Protein AF-A0A935PDG1-F1 (afdb_monomer_lite)

Radius of gyration: 18.98 Å; chains: 1; bounding box: 42×30×48 Å

Structure (mmCIF, N/CA/C/O backbone):
data_AF-A0A935PDG1-F1
#
_entry.id   AF-A0A935PDG1-F1
#
loop_
_atom_site.group_PDB
_atom_site.id
_atom_site.type_symbol
_atom_site.label_atom_id
_atom_site.label_alt_id
_atom_site.label_comp_id
_atom_site.label_asym_id
_atom_site.label_entity_id
_atom_site.label_seq_id
_atom_site.pdbx_PDB_ins_code
_atom_site.Cartn_x
_atom_site.Cartn_y
_atom_site.Cartn_z
_atom_site.occupancy
_atom_site.B_iso_or_equiv
_atom_site.auth_seq_id
_atom_site.auth_comp_id
_atom_site.auth_asym_id
_atom_site.auth_atom_id
_atom_site.pdbx_PDB_model_num
ATOM 1 N N . MET A 1 1 ? 6.400 -1.548 -26.724 1.00 58.38 1 MET A N 1
ATOM 2 C CA . MET A 1 1 ? 7.525 -0.949 -25.996 1.00 58.38 1 MET A CA 1
ATOM 3 C C . MET A 1 1 ? 8.574 -2.015 -25.905 1.00 58.38 1 MET A C 1
ATOM 5 O O . MET A 1 1 ? 8.397 -2.963 -25.145 1.00 58.38 1 MET A O 1
ATOM 9 N N . ASP A 1 2 ? 9.564 -1.902 -26.775 1.00 71.38 2 ASP A N 1
ATOM 10 C CA . ASP A 1 2 ? 10.820 -2.608 -26.598 1.00 71.38 2 ASP A CA 1
ATOM 11 C C . ASP A 1 2 ? 11.511 -1.966 -25.393 1.00 71.38 2 ASP A C 1
ATOM 13 O O . ASP A 1 2 ? 11.560 -0.741 -25.276 1.00 71.38 2 ASP A O 1
ATOM 17 N N . VAL A 1 3 ? 11.879 -2.793 -24.415 1.00 78.94 3 VAL A N 1
ATOM 18 C CA . VAL A 1 3 ? 12.573 -2.348 -23.204 1.00 78.94 3 VAL A CA 1
ATOM 19 C C . VAL A 1 3 ? 14.048 -2.606 -23.447 1.00 78.94 3 VAL A C 1
ATOM 21 O O . VAL A 1 3 ? 14.517 -3.731 -23.260 1.00 78.94 3 VAL A O 1
ATOM 24 N N . ASP A 1 4 ? 14.746 -1.576 -23.907 1.00 80.94 4 ASP A N 1
ATOM 25 C CA . ASP A 1 4 ? 16.193 -1.591 -24.083 1.00 80.94 4 ASP A CA 1
ATOM 26 C C . ASP A 1 4 ? 16.900 -1.048 -22.843 1.00 80.94 4 ASP A C 1
ATOM 28 O O . ASP A 1 4 ? 16.291 -0.418 -21.972 1.00 80.94 4 ASP A O 1
ATOM 32 N N . ARG A 1 5 ? 18.193 -1.363 -22.716 1.00 80.31 5 ARG A N 1
ATOM 33 C CA . ARG A 1 5 ? 18.996 -0.798 -21.632 1.00 80.31 5 ARG A CA 1
ATOM 34 C C . ARG A 1 5 ? 19.142 0.694 -21.867 1.00 80.31 5 ARG A C 1
ATOM 36 O O . ARG A 1 5 ? 19.483 1.114 -22.967 1.00 80.31 5 ARG A O 1
ATOM 43 N N . ASP A 1 6 ? 18.952 1.459 -20.808 1.00 83.38 6 ASP A N 1
ATOM 44 C CA . ASP A 1 6 ? 19.287 2.870 -20.811 1.00 83.38 6 ASP A CA 1
ATOM 45 C C . ASP A 1 6 ? 20.813 3.029 -20.735 1.00 83.38 6 ASP A C 1
ATOM 47 O O . ASP A 1 6 ? 21.445 2.649 -19.746 1.00 83.38 6 ASP A O 1
ATOM 51 N N . THR A 1 7 ? 21.405 3.529 -21.816 1.00 85.44 7 THR A N 1
ATOM 52 C CA . THR A 1 7 ? 22.839 3.836 -21.918 1.00 85.44 7 THR A CA 1
ATOM 53 C C . THR A 1 7 ? 23.125 5.335 -21.833 1.00 85.44 7 THR A C 1
ATOM 55 O O . THR A 1 7 ? 24.286 5.731 -21.885 1.00 85.44 7 THR A O 1
ATOM 58 N N . GLU A 1 8 ? 22.090 6.173 -21.731 1.00 87.75 8 GLU A N 1
ATOM 59 C CA . GLU A 1 8 ? 22.199 7.632 -21.826 1.00 87.75 8 GLU A CA 1
ATOM 60 C C . GLU A 1 8 ? 22.161 8.311 -20.453 1.00 87.75 8 GLU A C 1
ATOM 62 O O . GLU A 1 8 ? 22.772 9.362 -20.275 1.00 87.75 8 GLU A O 1
ATOM 67 N N . SER A 1 9 ? 21.500 7.711 -19.456 1.00 86.25 9 SER A N 1
ATOM 68 C CA . SER A 1 9 ? 21.347 8.323 -18.124 1.00 86.25 9 SER A CA 1
ATOM 69 C C . SER A 1 9 ? 22.614 8.370 -17.269 1.00 86.25 9 SER A C 1
ATOM 71 O O . SER A 1 9 ? 22.605 8.982 -16.201 1.00 86.25 9 SER A O 1
ATOM 73 N N . GLY A 1 10 ? 23.700 7.724 -17.699 1.00 85.12 10 GLY A N 1
ATOM 74 C CA . GLY A 1 10 ? 24.961 7.674 -16.953 1.00 85.12 10 GLY A CA 1
ATOM 75 C C . GLY A 1 10 ? 24.912 6.823 -15.677 1.00 85.12 10 GLY A C 1
ATOM 76 O O . GLY A 1 10 ? 25.912 6.748 -14.964 1.00 85.12 10 GLY A O 1
ATOM 77 N N . PHE A 1 11 ? 23.784 6.163 -15.386 1.00 82.44 11 PHE A N 1
ATOM 78 C CA . PHE A 1 11 ? 23.705 5.153 -14.336 1.00 82.44 11 PHE A CA 1
ATOM 79 C C . PHE A 1 11 ? 24.261 3.810 -14.831 1.00 82.44 11 PHE A C 1
ATOM 81 O O . PHE A 1 11 ? 24.064 3.462 -15.996 1.00 82.44 11 PHE A O 1
ATOM 88 N N . PRO A 1 12 ? 24.915 3.024 -13.956 1.00 77.25 12 PRO A N 1
ATOM 89 C CA . PRO A 1 12 ? 25.459 1.719 -14.318 1.00 77.25 12 PRO A CA 1
ATOM 90 C C . PRO A 1 12 ? 24.324 0.739 -14.655 1.00 77.25 12 PRO A C 1
ATOM 92 O O . PRO A 1 12 ? 23.710 0.130 -13.775 1.00 77.25 12 PRO A O 1
ATOM 95 N N . SER A 1 13 ? 24.014 0.598 -15.943 1.00 76.44 13 SER A N 1
ATOM 96 C CA . SER A 1 13 ? 22.914 -0.234 -16.446 1.00 76.44 13 SER A CA 1
ATOM 97 C C . SER A 1 13 ? 23.347 -1.667 -16.769 1.00 76.44 13 SER A C 1
ATOM 99 O O . SER A 1 13 ? 22.509 -2.543 -16.995 1.00 76.44 13 SER A O 1
ATOM 101 N N . GLU A 1 14 ? 24.650 -1.947 -16.724 1.00 74.56 14 GLU A N 1
ATOM 102 C CA . GLU A 1 14 ? 25.248 -3.263 -16.951 1.00 74.56 14 GLU A CA 1
ATOM 103 C C . GLU A 1 14 ? 25.074 -4.249 -15.783 1.00 74.56 14 GLU A C 1
ATOM 105 O O . GLU A 1 14 ? 25.130 -5.461 -15.996 1.00 74.56 14 GLU A O 1
ATOM 110 N N . TRP A 1 15 ? 24.803 -3.752 -14.573 1.00 68.06 15 TRP A N 1
ATOM 111 C CA . TRP A 1 15 ? 24.666 -4.558 -13.349 1.00 68.06 15 TRP A CA 1
ATOM 112 C C . TRP A 1 15 ? 23.252 -5.117 -13.164 1.00 68.06 15 TRP A C 1
ATOM 114 O O . TRP A 1 15 ? 23.043 -6.113 -12.468 1.00 68.06 15 TRP A O 1
ATOM 124 N N . CYS A 1 16 ? 22.262 -4.490 -13.798 1.00 66.38 16 CYS A N 1
ATOM 125 C CA . CYS A 1 16 ? 20.874 -4.917 -13.728 1.00 66.38 16 CYS A CA 1
ATOM 126 C C . CYS A 1 16 ? 20.591 -6.024 -14.749 1.00 66.38 16 CYS A C 1
ATOM 128 O O . CYS A 1 16 ? 20.888 -5.907 -15.938 1.00 66.38 16 CYS A O 1
ATOM 130 N N . SER A 1 17 ? 19.948 -7.107 -14.297 1.00 68.12 17 SER A N 1
ATOM 131 C CA . SER A 1 17 ? 19.530 -8.202 -15.178 1.00 68.12 17 SER A CA 1
ATOM 132 C C . SER A 1 17 ? 18.522 -7.706 -16.220 1.00 68.12 17 SER A C 1
ATOM 134 O O . SER A 1 17 ? 17.331 -7.550 -15.943 1.00 68.12 17 SER A O 1
ATOM 136 N N . PHE A 1 18 ? 19.000 -7.509 -17.447 1.00 71.50 18 PHE A N 1
ATOM 137 C CA . PHE A 1 18 ? 18.203 -7.079 -18.597 1.00 71.50 18 PHE A CA 1
ATOM 138 C C . PHE A 1 18 ? 16.987 -7.982 -18.869 1.00 71.50 18 PHE A C 1
ATOM 140 O O . PHE A 1 18 ? 15.934 -7.517 -19.305 1.00 71.50 18 PHE A O 1
ATOM 147 N N . THR A 1 19 ? 17.093 -9.271 -18.537 1.00 78.44 19 THR A N 1
ATOM 148 C CA . THR A 1 19 ? 16.014 -10.253 -18.692 1.00 78.44 19 THR A CA 1
ATOM 149 C C . THR A 1 19 ? 14.775 -9.891 -17.868 1.00 78.44 19 THR A C 1
ATOM 151 O O . THR A 1 19 ? 13.657 -10.070 -18.346 1.00 78.44 19 THR A O 1
ATOM 154 N N . ARG A 1 20 ? 14.945 -9.324 -16.662 1.00 78.12 20 ARG A N 1
ATOM 155 C CA . ARG A 1 20 ? 13.812 -8.898 -15.820 1.00 78.12 20 ARG A CA 1
ATOM 156 C C . ARG A 1 20 ? 13.078 -7.684 -16.398 1.00 78.12 20 ARG A C 1
ATOM 158 O O . ARG A 1 20 ? 11.861 -7.601 -16.272 1.00 78.12 20 ARG A O 1
ATOM 165 N N . GLY A 1 21 ? 13.792 -6.775 -17.065 1.00 80.25 21 GLY A N 1
ATOM 166 C CA . GLY A 1 21 ? 13.179 -5.626 -17.741 1.00 80.25 21 GLY A CA 1
ATOM 167 C C . GLY A 1 21 ? 12.250 -6.050 -18.882 1.00 80.25 21 GLY A C 1
ATOM 168 O O . GLY A 1 21 ? 11.141 -5.535 -19.008 1.00 80.25 21 GLY A O 1
ATOM 169 N N . ARG A 1 22 ? 12.656 -7.060 -19.661 1.00 83.25 22 ARG A N 1
ATOM 170 C CA . ARG A 1 22 ? 11.888 -7.557 -20.816 1.00 83.25 22 ARG A CA 1
ATOM 171 C C . ARG A 1 22 ? 10.538 -8.175 -20.441 1.00 83.25 22 ARG A C 1
ATOM 173 O O . ARG A 1 22 ? 9.556 -7.949 -21.142 1.00 83.25 22 ARG A O 1
ATOM 180 N N . ILE A 1 23 ? 10.463 -8.895 -19.321 1.00 87.56 23 ILE A N 1
ATOM 181 C CA . ILE A 1 23 ? 9.214 -9.541 -18.874 1.00 87.56 23 ILE A CA 1
ATOM 182 C C . ILE A 1 23 ? 8.217 -8.561 -18.236 1.00 87.56 23 ILE A C 1
ATOM 184 O O . ILE A 1 23 ? 7.053 -8.903 -18.035 1.00 87.56 23 ILE A O 1
ATOM 188 N N . MET A 1 24 ? 8.626 -7.325 -17.925 1.00 86.12 24 MET A N 1
ATOM 189 C CA . MET A 1 24 ? 7.773 -6.369 -17.208 1.00 86.12 24 MET A CA 1
ATOM 190 C C . MET A 1 24 ? 6.498 -6.011 -17.988 1.00 86.12 24 MET A C 1
ATOM 192 O O . MET A 1 24 ? 5.449 -5.750 -17.394 1.00 86.12 24 MET A O 1
ATOM 196 N N . LYS A 1 25 ? 6.556 -6.057 -19.327 1.00 85.25 25 LYS A N 1
ATOM 197 C CA . LYS A 1 25 ? 5.376 -5.891 -20.185 1.00 85.25 25 LYS A CA 1
ATOM 198 C C . LYS A 1 25 ? 4.334 -6.973 -19.904 1.00 85.25 25 LYS A C 1
ATOM 200 O O . LYS A 1 25 ? 3.169 -6.640 -19.706 1.00 85.25 25 LYS A O 1
ATOM 205 N N . GLU A 1 26 ? 4.760 -8.232 -19.852 1.00 90.50 26 GLU A N 1
ATOM 206 C CA . GLU A 1 26 ? 3.885 -9.380 -19.599 1.00 90.50 26 GLU A CA 1
ATOM 207 C C . GLU A 1 26 ? 3.257 -9.295 -18.210 1.00 90.50 26 GLU A C 1
ATOM 209 O O . GLU A 1 26 ? 2.053 -9.489 -18.079 1.00 90.50 26 GLU A O 1
ATOM 214 N N . VAL A 1 27 ? 4.031 -8.896 -17.194 1.00 90.75 27 VAL A N 1
ATOM 215 C CA . VAL A 1 27 ? 3.520 -8.655 -15.834 1.00 90.75 27 VAL A CA 1
ATOM 216 C C . VAL A 1 27 ? 2.459 -7.548 -15.831 1.00 90.75 27 VAL A C 1
ATOM 218 O O . VAL A 1 27 ? 1.388 -7.701 -15.241 1.00 90.75 27 VAL A O 1
ATOM 221 N N . ASN A 1 28 ? 2.714 -6.432 -16.521 1.00 90.94 28 ASN A N 1
ATOM 222 C CA . ASN A 1 28 ? 1.789 -5.299 -16.572 1.00 90.94 28 ASN A CA 1
ATOM 223 C C . ASN A 1 28 ? 0.475 -5.641 -17.299 1.00 90.94 28 ASN A C 1
ATOM 225 O O . ASN A 1 28 ? -0.586 -5.130 -16.922 1.00 90.94 28 ASN A O 1
ATOM 229 N N . THR A 1 29 ? 0.530 -6.499 -18.321 1.00 93.31 29 THR A N 1
ATOM 230 C CA . THR A 1 29 ? -0.637 -6.919 -19.112 1.00 93.31 29 THR A CA 1
ATOM 231 C C . THR A 1 29 ? -1.190 -8.290 -18.724 1.00 93.31 29 THR A C 1
ATOM 233 O O . THR A 1 29 ? -2.083 -8.779 -19.414 1.00 93.31 29 THR A O 1
ATOM 236 N N . HIS A 1 30 ? -0.695 -8.906 -17.646 1.00 96.38 30 HIS A N 1
ATOM 237 C CA . HIS A 1 30 ? -1.087 -10.257 -17.249 1.00 96.38 30 HIS A CA 1
ATOM 238 C C . HIS A 1 30 ? -2.614 -10.350 -17.066 1.00 96.38 30 HIS A C 1
ATOM 240 O O . HIS A 1 30 ? -3.200 -9.448 -16.449 1.00 96.38 30 HIS A O 1
ATOM 246 N N . PRO A 1 31 ? -3.278 -11.409 -17.574 1.00 96.31 31 PRO A N 1
ATOM 247 C CA . PRO A 1 31 ? -4.731 -11.553 -17.465 1.00 96.31 31 PRO A CA 1
ATOM 248 C C . PRO A 1 31 ? -5.217 -11.504 -16.009 1.00 96.31 31 PRO A C 1
ATOM 250 O O . PRO A 1 31 ? -6.212 -10.838 -15.727 1.00 96.31 31 PRO A O 1
ATOM 253 N N . ASP A 1 32 ? -4.453 -12.092 -15.085 1.00 95.88 32 ASP A N 1
ATOM 254 C CA . ASP A 1 32 ? -4.798 -12.154 -13.654 1.00 95.88 32 ASP A CA 1
ATOM 255 C C . ASP A 1 32 ? -4.412 -10.904 -12.847 1.00 95.88 32 ASP A C 1
ATOM 257 O O . ASP A 1 32 ? -4.570 -10.867 -11.625 1.00 95.88 32 ASP A O 1
ATOM 261 N N . ARG A 1 33 ? -3.885 -9.855 -13.490 1.00 96.38 33 ARG A N 1
ATOM 262 C CA . ARG A 1 33 ? -3.516 -8.630 -12.778 1.00 96.38 33 ARG A CA 1
ATOM 263 C C . ARG A 1 33 ? -4.753 -8.000 -12.132 1.00 96.38 33 ARG A C 1
ATOM 265 O O . ARG A 1 33 ? -5.740 -7.702 -12.806 1.00 96.38 33 ARG A O 1
ATOM 272 N N . VAL A 1 34 ? -4.663 -7.695 -10.838 1.00 96.12 34 VAL A N 1
ATOM 273 C CA . VAL A 1 34 ? -5.708 -6.958 -10.115 1.00 96.12 34 VAL A CA 1
ATOM 274 C C . VAL A 1 34 ? -5.760 -5.515 -10.624 1.00 96.12 34 VAL A C 1
ATOM 276 O O . VAL A 1 34 ? -4.796 -4.762 -10.499 1.00 96.12 34 VAL A O 1
ATOM 279 N N . LYS A 1 35 ? -6.894 -5.133 -11.220 1.00 95.69 35 LYS A N 1
ATOM 280 C CA . LYS A 1 35 ? -7.106 -3.809 -11.843 1.00 95.69 35 LYS A CA 1
ATOM 281 C C . LYS A 1 35 ? -7.990 -2.875 -11.022 1.00 95.69 35 LYS A C 1
ATOM 283 O O . LYS A 1 35 ? -8.042 -1.682 -11.300 1.00 95.69 35 LYS A O 1
ATOM 288 N N . PHE A 1 36 ? -8.705 -3.415 -10.039 1.00 97.50 36 PHE A N 1
ATOM 289 C CA . PHE A 1 36 ? -9.689 -2.679 -9.255 1.00 97.50 36 PHE A CA 1
ATOM 290 C C . PHE A 1 36 ? -9.592 -3.066 -7.783 1.00 97.50 36 PHE A C 1
ATOM 292 O O . PHE A 1 36 ? -9.250 -4.218 -7.499 1.00 97.50 36 PHE A O 1
ATOM 299 N N . PRO A 1 37 ? -9.939 -2.155 -6.861 1.00 98.25 37 PRO A N 1
ATOM 300 C CA . PRO A 1 37 ? -10.097 -2.489 -5.456 1.00 98.25 37 PRO A CA 1
ATOM 301 C C . PRO A 1 37 ? -11.087 -3.637 -5.257 1.00 98.25 37 PRO A C 1
ATOM 303 O O . PRO A 1 37 ? -12.111 -3.742 -5.945 1.00 98.25 37 PRO A O 1
ATOM 306 N N . GLN A 1 38 ? -10.771 -4.507 -4.305 1.00 97.94 38 GLN A N 1
ATOM 307 C CA . GLN A 1 38 ? -11.593 -5.654 -3.954 1.00 97.94 38 GLN A CA 1
ATOM 308 C C . GLN A 1 38 ? -11.665 -5.813 -2.438 1.00 97.94 38 GLN A C 1
ATOM 310 O O . GLN A 1 38 ? -10.693 -5.570 -1.725 1.00 97.94 38 GLN A O 1
ATOM 315 N N . MET A 1 39 ? -12.811 -6.274 -1.950 1.00 97.19 39 MET A N 1
ATOM 316 C CA . MET A 1 39 ? -13.044 -6.591 -0.545 1.00 97.19 39 MET A CA 1
ATOM 317 C C . MET A 1 39 ? -13.436 -8.062 -0.408 1.00 97.19 39 MET A C 1
ATOM 319 O O . MET A 1 39 ? -14.091 -8.620 -1.289 1.00 97.19 39 MET A O 1
ATOM 323 N N . ARG A 1 40 ? -13.033 -8.717 0.687 1.00 96.81 40 ARG A N 1
ATOM 324 C CA . ARG A 1 40 ? -13.409 -10.117 0.934 1.00 96.81 40 ARG A CA 1
ATOM 325 C C . ARG A 1 40 ? -14.927 -10.235 1.077 1.00 96.81 40 ARG A C 1
ATOM 327 O O . ARG A 1 40 ? -15.529 -9.479 1.831 1.00 96.81 40 ARG A O 1
ATOM 334 N N . ALA A 1 41 ? -15.513 -11.213 0.393 1.00 96.44 41 ALA A N 1
ATOM 335 C CA . ALA A 1 41 ? -16.945 -11.522 0.439 1.00 96.44 41 ALA A CA 1
ATOM 336 C C . ALA A 1 41 ? -17.267 -12.769 1.295 1.00 96.44 41 ALA A C 1
ATOM 338 O O . ALA A 1 41 ? -18.376 -13.290 1.247 1.00 96.44 41 ALA A O 1
ATOM 339 N N . GLY A 1 42 ? -16.293 -13.269 2.061 1.00 95.06 42 GLY A N 1
ATOM 340 C CA . GLY A 1 42 ? -16.414 -14.456 2.912 1.00 95.06 42 GLY A CA 1
ATOM 341 C C . GLY A 1 42 ? -15.355 -14.473 4.014 1.00 95.06 42 GLY A C 1
ATOM 342 O O . GLY A 1 42 ? -14.696 -13.456 4.271 1.00 95.06 42 GLY A O 1
ATOM 343 N N . LYS A 1 43 ? -15.165 -15.625 4.672 1.00 95.88 43 LYS A N 1
ATOM 344 C CA . LYS A 1 43 ? -14.144 -15.752 5.721 1.00 95.88 43 LYS A CA 1
ATOM 345 C C . LYS A 1 43 ? -12.735 -15.639 5.131 1.00 95.88 43 LYS A C 1
ATOM 347 O O . LYS A 1 43 ? -12.490 -15.862 3.943 1.00 95.88 43 LYS A O 1
ATOM 352 N N . ARG A 1 44 ? -11.778 -15.271 5.986 1.00 95.12 44 ARG A N 1
ATOM 353 C CA . ARG A 1 44 ? -10.358 -15.212 5.617 1.00 95.12 44 ARG A CA 1
ATOM 354 C C . ARG A 1 44 ? -9.907 -16.588 5.108 1.00 95.12 44 ARG A C 1
ATOM 356 O O . ARG A 1 44 ? -10.150 -17.586 5.771 1.00 95.12 44 ARG A O 1
ATOM 363 N N . GLY A 1 45 ? -9.254 -16.609 3.948 1.00 95.56 45 GLY A N 1
ATOM 364 C CA . GLY A 1 45 ? -8.760 -17.834 3.309 1.00 95.56 45 GLY A CA 1
ATOM 365 C C . GLY A 1 45 ? -9.696 -18.450 2.264 1.00 95.56 45 GLY A C 1
ATOM 366 O O . GLY A 1 45 ? -9.238 -19.276 1.490 1.00 95.56 45 GLY A O 1
ATOM 367 N N . GLU A 1 46 ? -10.959 -18.020 2.155 1.00 97.19 46 GLU A N 1
ATOM 368 C CA . GLU A 1 46 ? -11.903 -18.607 1.181 1.00 97.19 46 GLU A CA 1
ATOM 369 C C . GLU A 1 46 ? -11.668 -18.179 -0.279 1.00 97.19 46 GLU A C 1
ATOM 371 O O . GLU A 1 46 ? -12.317 -18.699 -1.180 1.00 97.19 46 GLU A O 1
ATOM 376 N N . GLY A 1 47 ? -10.810 -17.186 -0.533 1.00 95.19 47 GLY A N 1
ATOM 377 C CA . GLY A 1 47 ? -10.545 -16.691 -1.892 1.00 95.19 47 GLY A CA 1
ATOM 378 C C . GLY A 1 47 ? -11.717 -15.952 -2.559 1.00 95.19 47 GLY A C 1
ATOM 379 O O . GLY A 1 47 ? -11.651 -15.659 -3.748 1.00 95.19 47 GLY A O 1
ATOM 380 N N . LYS A 1 48 ? -12.783 -15.623 -1.817 1.00 97.06 48 LYS A N 1
ATOM 381 C CA . LYS A 1 48 ? -13.956 -14.900 -2.335 1.00 97.06 48 LYS A CA 1
ATOM 382 C C . LYS A 1 48 ? -13.781 -13.389 -2.217 1.00 97.06 48 LYS A C 1
ATOM 384 O O . LYS A 1 48 ? -13.642 -12.863 -1.108 1.00 97.06 48 LYS A O 1
ATOM 389 N N . TRP A 1 49 ? -13.878 -12.691 -3.345 1.00 97.50 49 TRP A N 1
ATOM 390 C CA . TRP A 1 49 ? -13.674 -11.246 -3.446 1.00 97.50 49 TRP A CA 1
ATOM 391 C C . TRP A 1 49 ? -14.805 -10.571 -4.223 1.00 97.50 49 TRP A C 1
ATOM 393 O O . TRP A 1 49 ? -15.265 -11.092 -5.236 1.00 97.50 49 TRP A O 1
ATOM 403 N N . LYS A 1 50 ? -15.231 -9.395 -3.759 1.00 97.31 50 LYS A N 1
ATOM 404 C CA . LYS A 1 50 ? -16.138 -8.490 -4.475 1.00 97.31 50 LYS A CA 1
ATOM 405 C C . LYS A 1 50 ? -15.375 -7.242 -4.910 1.00 97.31 50 LYS A C 1
ATOM 407 O O . LYS A 1 50 ? -14.580 -6.714 -4.134 1.00 97.31 50 LYS A O 1
ATOM 412 N N . ARG A 1 51 ? -15.611 -6.759 -6.131 1.00 98.12 51 ARG A N 1
ATOM 413 C CA . ARG A 1 51 ? -15.091 -5.457 -6.579 1.00 98.12 51 ARG A CA 1
ATOM 414 C C . ARG A 1 51 ? -15.812 -4.334 -5.836 1.00 98.12 51 ARG A C 1
ATOM 416 O O . ARG A 1 51 ? -17.021 -4.416 -5.644 1.00 98.12 51 ARG A O 1
ATOM 423 N N . VAL A 1 52 ? -15.065 -3.301 -5.466 1.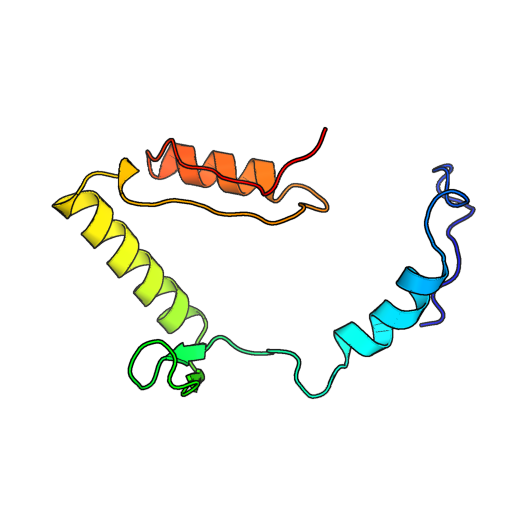00 98.38 52 VAL A N 1
ATOM 424 C CA . VAL A 1 52 ? -15.573 -2.093 -4.799 1.00 98.38 52 VAL A CA 1
ATOM 425 C C . VAL A 1 52 ? -14.985 -0.840 -5.453 1.00 98.38 52 VAL A C 1
ATOM 427 O O . VAL A 1 52 ? -14.060 -0.934 -6.271 1.00 98.38 52 VAL A O 1
ATOM 430 N N . SER A 1 53 ? -15.540 0.332 -5.141 1.00 98.56 53 SER A N 1
ATOM 431 C CA . SER A 1 53 ? -14.953 1.606 -5.568 1.00 98.56 53 SER A CA 1
ATOM 432 C C . SER A 1 53 ? -13.696 1.931 -4.748 1.00 98.56 53 SER A C 1
ATOM 434 O O . SER A 1 53 ? -13.437 1.331 -3.703 1.00 98.56 53 SER A O 1
ATOM 436 N N . TRP A 1 54 ? -12.890 2.879 -5.229 1.00 98.38 54 TRP A N 1
ATOM 437 C CA . TRP A 1 54 ? -11.759 3.392 -4.451 1.00 98.38 54 TRP A CA 1
ATOM 438 C C . TRP A 1 54 ? -12.215 4.091 -3.169 1.00 98.38 54 TRP A C 1
ATOM 440 O O . TRP A 1 54 ? -11.593 3.891 -2.133 1.00 98.38 54 TRP A O 1
ATOM 450 N N . GLU A 1 55 ? -13.310 4.848 -3.234 1.00 98.56 55 GLU A N 1
ATOM 451 C CA . GLU A 1 55 ? -13.920 5.517 -2.081 1.00 98.56 55 GLU A CA 1
ATOM 452 C C . GLU A 1 55 ? -14.357 4.498 -1.019 1.00 98.56 55 GLU A C 1
ATOM 454 O O . GLU A 1 55 ? -13.852 4.540 0.097 1.00 98.56 55 GLU A O 1
ATOM 459 N N . GLU A 1 56 ? -15.143 3.478 -1.396 1.00 98.31 56 GLU A N 1
ATOM 460 C CA . GLU A 1 56 ? -15.593 2.424 -0.468 1.00 98.31 56 GLU A CA 1
ATOM 461 C C . GLU A 1 56 ? -14.404 1.680 0.165 1.00 98.31 56 GLU A C 1
ATOM 463 O O . GLU A 1 56 ? -14.411 1.376 1.359 1.00 98.31 56 GLU A O 1
ATOM 468 N N . ALA A 1 57 ? -13.361 1.382 -0.619 1.00 98.38 57 ALA A N 1
ATOM 469 C CA . ALA A 1 57 ? -12.175 0.700 -0.111 1.00 98.38 57 ALA A CA 1
ATOM 470 C C . ALA A 1 57 ? -11.399 1.553 0.905 1.00 98.38 57 ALA A C 1
ATOM 472 O O . ALA A 1 57 ? -11.002 1.044 1.956 1.00 98.38 57 ALA A O 1
ATOM 473 N N . LEU A 1 58 ? -11.166 2.828 0.587 1.00 98.38 58 LEU A N 1
ATOM 474 C CA . LEU A 1 58 ? -10.397 3.737 1.433 1.00 98.38 58 LEU A CA 1
ATOM 475 C C . LEU A 1 58 ? -11.165 4.112 2.702 1.00 98.38 58 LEU A C 1
ATOM 477 O O . LEU A 1 58 ? -10.566 4.087 3.778 1.00 98.38 58 LEU A O 1
ATOM 481 N N . ASP A 1 59 ? -12.472 4.359 2.605 1.00 98.62 59 ASP A N 1
ATOM 482 C CA . ASP A 1 59 ? -13.331 4.634 3.759 1.00 98.62 59 ASP A CA 1
ATOM 483 C C . ASP A 1 59 ? -13.352 3.453 4.724 1.00 98.62 59 ASP A C 1
ATOM 485 O O . ASP A 1 59 ? -13.143 3.623 5.926 1.00 98.62 59 ASP A O 1
ATOM 489 N N . HIS A 1 60 ? -13.494 2.233 4.197 1.00 98.25 60 HIS A N 1
ATOM 490 C CA . HIS A 1 60 ? -13.460 1.028 5.017 1.0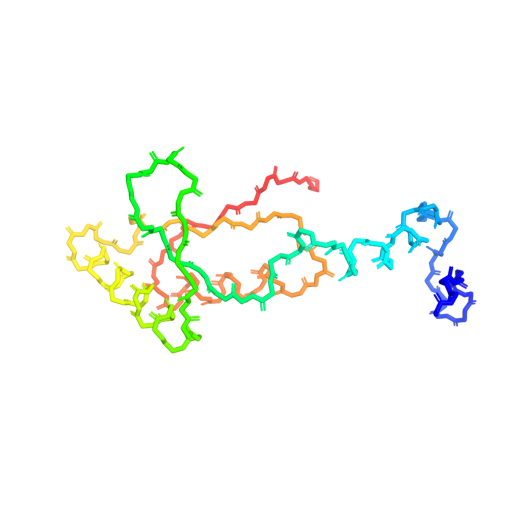0 98.25 60 HIS A CA 1
ATOM 491 C C . HIS A 1 60 ? -12.121 0.860 5.751 1.00 98.25 60 HIS A C 1
ATOM 493 O O . HIS A 1 60 ? -12.091 0.509 6.933 1.00 98.25 60 HIS A O 1
ATOM 499 N N . ILE A 1 61 ? -10.996 1.111 5.071 1.00 98.19 61 ILE A N 1
ATOM 500 C CA . ILE A 1 61 ? -9.665 1.055 5.691 1.00 98.19 61 ILE A CA 1
ATOM 501 C C . ILE A 1 61 ? -9.539 2.135 6.771 1.00 98.19 61 ILE A C 1
ATOM 503 O O . ILE A 1 61 ? -9.092 1.836 7.878 1.00 98.19 61 ILE A O 1
ATOM 507 N N . ALA A 1 62 ? -9.956 3.368 6.480 1.00 98.38 62 ALA A N 1
ATOM 508 C CA . ALA A 1 62 ? -9.883 4.483 7.416 1.00 98.38 62 ALA A CA 1
ATOM 509 C C . ALA A 1 62 ? -10.726 4.236 8.677 1.00 98.38 62 ALA A C 1
ATOM 511 O O . ALA A 1 62 ? -10.242 4.471 9.784 1.00 98.38 62 ALA A O 1
ATOM 512 N N . GLU A 1 63 ? -11.949 3.719 8.525 1.00 98.56 63 GLU A N 1
ATOM 513 C CA . GLU A 1 63 ? -12.825 3.331 9.637 1.00 98.56 63 GLU A CA 1
ATOM 514 C C . GLU A 1 63 ? -12.146 2.284 10.532 1.00 98.56 63 GLU A C 1
ATOM 516 O O . GLU A 1 63 ? -12.069 2.456 11.749 1.00 98.56 63 GLU A O 1
ATOM 521 N N . LYS A 1 64 ? -11.574 1.229 9.936 1.00 98.31 64 LYS A N 1
ATOM 522 C CA . LYS A 1 64 ? -10.863 0.185 10.690 1.00 98.31 64 LYS A CA 1
ATOM 523 C C . LYS A 1 64 ? -9.638 0.721 11.417 1.00 98.31 64 LYS A C 1
ATOM 525 O O . LYS A 1 64 ? -9.454 0.403 12.587 1.00 98.31 64 LYS A O 1
ATOM 530 N N . LEU A 1 65 ? -8.819 1.535 10.755 1.00 98.50 65 LEU A N 1
ATOM 531 C CA . LEU A 1 65 ? -7.627 2.127 11.362 1.00 98.50 65 LEU A CA 1
ATOM 532 C C . LEU A 1 65 ? -7.978 3.024 12.555 1.00 98.50 65 LEU A C 1
ATOM 534 O O . LEU A 1 65 ? -7.327 2.922 13.594 1.00 98.50 65 LEU A O 1
ATOM 538 N N . LYS A 1 66 ? -9.024 3.853 12.436 1.00 98.44 66 LYS A N 1
ATOM 539 C CA . LYS A 1 66 ? -9.537 4.663 13.554 1.00 98.44 66 LYS A CA 1
ATOM 540 C C . LYS A 1 66 ? -10.016 3.778 14.702 1.00 98.44 66 LYS A C 1
ATOM 542 O O . LYS A 1 66 ? -9.558 3.956 15.824 1.00 98.44 66 LYS A O 1
ATOM 547 N N . GLY A 1 67 ? -10.835 2.769 14.405 1.00 98.69 67 GLY A N 1
ATOM 548 C CA . GLY A 1 67 ? -11.335 1.839 15.416 1.00 98.69 67 GLY A CA 1
ATOM 549 C C . GLY A 1 67 ? -10.219 1.080 16.142 1.00 98.69 67 GLY A C 1
ATOM 550 O O . GLY A 1 67 ? -10.274 0.933 17.359 1.00 98.69 67 GLY A O 1
ATOM 551 N N . TYR A 1 68 ? -9.178 0.624 15.440 1.00 98.56 68 TYR A N 1
ATOM 552 C CA . TYR A 1 68 ? -8.033 -0.023 16.092 1.00 98.56 68 TYR A CA 1
ATOM 553 C C . TYR A 1 68 ? -7.255 0.943 16.979 1.00 98.56 68 TYR A C 1
ATOM 555 O O . TYR A 1 68 ? -6.936 0.600 18.116 1.00 98.56 68 TYR A O 1
ATOM 563 N N . LYS A 1 69 ? -7.023 2.167 16.498 1.00 98.25 69 LYS A N 1
ATOM 564 C CA . LYS A 1 69 ? -6.356 3.211 17.275 1.00 98.25 69 LYS A CA 1
ATOM 565 C C . LYS A 1 69 ? -7.117 3.556 18.556 1.00 98.25 69 LYS A C 1
ATOM 567 O O . LYS A 1 69 ? -6.494 3.684 19.603 1.00 98.25 69 LYS A O 1
ATOM 572 N N . GLU A 1 70 ? -8.437 3.697 18.476 1.00 98.44 70 GLU A N 1
ATOM 573 C CA . GLU A 1 70 ? -9.290 4.037 19.621 1.00 98.44 70 GLU A CA 1
ATOM 574 C C . GLU A 1 70 ? -9.350 2.913 20.661 1.00 98.44 70 GLU A C 1
ATOM 576 O O . GLU A 1 70 ? -9.288 3.184 21.856 1.00 98.44 70 GLU A O 1
ATOM 581 N N . ASN A 1 71 ? -9.442 1.654 20.221 1.00 98.69 71 ASN A N 1
ATOM 582 C CA . ASN A 1 71 ? -9.654 0.522 21.127 1.00 98.69 71 ASN A CA 1
ATOM 583 C C . ASN A 1 71 ? -8.357 -0.109 21.659 1.00 98.69 71 ASN A C 1
ATOM 585 O O . ASN A 1 71 ? -8.384 -0.741 22.714 1.00 98.69 71 ASN A O 1
ATOM 589 N N . TYR A 1 72 ? -7.242 0.017 20.933 1.00 98.56 72 TYR A N 1
ATOM 590 C CA . TYR A 1 72 ? -6.000 -0.716 21.220 1.00 98.56 72 TYR A CA 1
ATOM 591 C C . TYR A 1 72 ? -4.729 0.138 21.110 1.00 98.56 72 TYR A C 1
ATOM 593 O O . TYR A 1 72 ? -3.634 -0.414 21.169 1.00 98.56 72 TYR A O 1
ATOM 601 N N . GLY A 1 73 ? -4.859 1.453 20.913 1.00 98.38 73 GLY A N 1
ATOM 602 C CA . GLY A 1 73 ? -3.727 2.345 20.671 1.00 98.38 73 GLY A CA 1
ATOM 603 C C . GLY A 1 73 ? -3.205 2.279 19.228 1.00 98.38 73 GLY A C 1
ATOM 604 O O . GLY A 1 73 ? -3.460 1.313 18.496 1.00 98.38 73 GLY A O 1
ATOM 605 N N . PRO A 1 74 ? -2.507 3.324 18.747 1.00 98.25 74 PRO A N 1
ATOM 606 C CA . PRO A 1 74 ? -1.964 3.347 17.389 1.00 98.25 74 PRO A CA 1
ATOM 607 C C . PRO A 1 74 ? -0.925 2.241 17.131 1.00 98.25 74 PRO A C 1
ATOM 609 O O . PRO A 1 7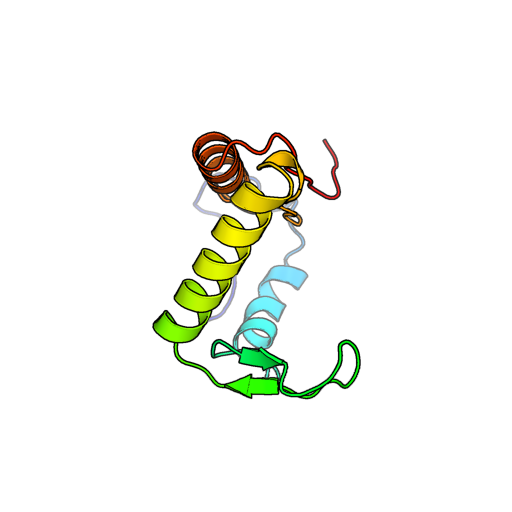4 ? -0.821 1.755 16.007 1.00 98.25 74 PRO A O 1
ATOM 612 N N . GLU A 1 75 ? -0.206 1.788 18.156 1.00 98.19 75 GLU A N 1
ATOM 613 C CA . GLU A 1 75 ? 0.749 0.678 18.104 1.00 98.19 75 GLU A CA 1
ATOM 614 C C . GLU A 1 75 ? 0.112 -0.663 17.709 1.00 98.19 75 GLU A C 1
ATOM 616 O O . GLU A 1 75 ? 0.808 -1.571 17.263 1.00 98.19 75 GLU A O 1
ATOM 621 N N . SER A 1 76 ? -1.213 -0.797 17.783 1.00 98.12 76 SER A N 1
ATOM 622 C CA . SER A 1 76 ? -1.917 -1.995 17.307 1.00 98.12 76 SER A CA 1
ATOM 623 C C . SER A 1 76 ? -1.859 -2.192 15.784 1.00 98.12 76 SER A C 1
ATOM 625 O O . SER A 1 76 ? -2.175 -3.275 15.286 1.00 98.12 76 SER A O 1
ATOM 627 N N . VAL A 1 77 ? -1.448 -1.169 15.026 1.00 98.25 77 VAL A N 1
ATOM 628 C CA . VAL A 1 77 ? -1.364 -1.204 13.562 1.00 98.25 77 VAL A CA 1
ATOM 629 C C . VAL A 1 77 ? 0.091 -1.263 13.114 1.00 98.25 77 VAL A C 1
ATOM 631 O O . VAL A 1 77 ? 0.882 -0.383 13.448 1.00 98.25 77 VAL A O 1
ATOM 634 N N . ALA A 1 78 ? 0.415 -2.253 12.282 1.00 96.81 78 ALA A N 1
ATOM 635 C CA . ALA A 1 78 ? 1.691 -2.344 11.581 1.00 96.81 78 ALA A CA 1
ATOM 636 C C . ALA A 1 78 ? 1.546 -1.953 10.104 1.00 96.81 78 ALA A C 1
ATOM 638 O O . ALA A 1 78 ? 0.578 -2.328 9.437 1.00 96.81 78 ALA A O 1
ATOM 639 N N . ILE A 1 79 ? 2.540 -1.237 9.583 1.00 95.75 79 ILE A N 1
ATOM 640 C CA . ILE A 1 79 ? 2.677 -0.910 8.165 1.00 95.75 79 ILE A CA 1
ATOM 641 C C . ILE A 1 79 ? 3.814 -1.747 7.604 1.00 95.75 79 ILE A C 1
ATOM 643 O O . ILE A 1 79 ? 4.984 -1.491 7.880 1.00 95.75 79 ILE A O 1
ATOM 647 N N . CYS A 1 80 ? 3.460 -2.750 6.809 1.00 94.00 80 CYS A N 1
ATOM 648 C CA . CYS A 1 80 ? 4.424 -3.646 6.187 1.00 94.00 80 CYS A CA 1
ATOM 649 C C . CYS A 1 80 ? 4.631 -3.254 4.723 1.00 94.00 80 CYS A C 1
ATOM 651 O O . CYS A 1 80 ? 3.680 -3.226 3.942 1.00 94.00 80 CYS A O 1
ATOM 653 N N . ILE A 1 81 ? 5.877 -2.989 4.350 1.00 91.62 81 ILE A N 1
ATOM 654 C CA . ILE A 1 81 ? 6.294 -2.664 2.984 1.00 91.62 81 ILE A CA 1
ATOM 655 C C . ILE A 1 81 ? 7.226 -3.774 2.511 1.00 91.62 81 ILE A C 1
ATOM 657 O O . ILE A 1 81 ? 7.987 -4.312 3.305 1.00 91.62 81 ILE A O 1
ATOM 661 N N . GLY A 1 82 ? 7.172 -4.130 1.228 1.00 89.19 82 GLY A N 1
ATOM 662 C CA . GLY A 1 82 ? 8.142 -5.043 0.620 1.00 89.19 82 GLY A CA 1
ATOM 663 C C . GLY A 1 82 ? 9.504 -4.375 0.388 1.00 89.19 82 GLY A C 1
ATOM 664 O O . GLY A 1 82 ? 9.999 -3.624 1.227 1.00 89.19 82 GLY A O 1
ATOM 665 N N . GLU A 1 83 ? 10.093 -4.635 -0.779 1.00 86.06 83 GLU A N 1
ATOM 666 C CA . GLU A 1 83 ? 11.270 -3.911 -1.265 1.00 86.06 83 GLU A CA 1
ATOM 667 C C . GLU A 1 83 ? 10.812 -2.618 -1.977 1.00 86.06 83 GLU A C 1
ATOM 669 O O . GLU A 1 83 ? 10.253 -2.703 -3.078 1.00 86.06 83 GLU A O 1
ATOM 674 N N . PRO A 1 84 ? 10.979 -1.430 -1.367 1.00 83.12 84 PRO A N 1
ATOM 675 C CA . PRO A 1 84 ? 10.626 -0.158 -1.997 1.00 83.12 84 PRO A CA 1
ATOM 676 C C . PRO A 1 84 ? 11.508 0.084 -3.233 1.00 83.12 84 PRO A C 1
ATOM 678 O O . PRO A 1 84 ? 12.682 -0.284 -3.247 1.00 83.12 84 PRO A O 1
ATOM 681 N N . LYS A 1 85 ? 10.959 0.711 -4.277 1.00 82.31 85 LYS A N 1
ATOM 682 C CA . LYS A 1 85 ? 11.704 1.064 -5.504 1.00 82.31 85 LYS A CA 1
ATOM 683 C C . LYS A 1 85 ? 11.818 2.581 -5.701 1.00 82.31 85 LYS A C 1
ATOM 685 O O . LYS A 1 85 ? 12.367 3.030 -6.702 1.00 82.31 85 LYS A O 1
ATOM 690 N N . GLY A 1 86 ? 11.336 3.357 -4.733 1.00 87.38 86 GLY A N 1
ATOM 691 C CA . GLY A 1 86 ? 11.406 4.806 -4.666 1.00 87.38 86 GLY A CA 1
ATOM 692 C C . GLY A 1 86 ? 11.084 5.307 -3.255 1.00 87.38 86 GLY A C 1
ATOM 693 O O . GLY A 1 86 ? 11.665 4.867 -2.264 1.00 87.38 86 GLY A O 1
ATOM 694 N N . MET A 1 87 ? 10.161 6.264 -3.158 1.00 91.25 87 MET A N 1
ATOM 695 C CA . MET A 1 87 ? 9.851 6.974 -1.908 1.00 91.25 87 MET A CA 1
ATOM 696 C C . MET A 1 87 ? 8.813 6.266 -1.024 1.00 91.25 87 MET A C 1
ATOM 698 O O . MET A 1 87 ? 8.327 6.859 -0.059 1.00 91.25 87 MET A O 1
ATOM 702 N N . GLU A 1 88 ? 8.450 5.014 -1.315 1.00 90.69 88 GLU A N 1
ATOM 703 C CA . GLU A 1 88 ? 7.385 4.307 -0.596 1.00 90.69 88 GLU A CA 1
ATOM 704 C C . GLU A 1 88 ? 7.690 4.194 0.902 1.00 90.69 88 GLU A C 1
ATOM 706 O O . GLU A 1 88 ? 6.805 4.425 1.726 1.00 90.69 88 GLU A O 1
ATOM 711 N N . THR A 1 89 ? 8.952 3.938 1.266 1.00 90.88 89 THR A N 1
ATOM 712 C CA . THR A 1 89 ? 9.387 3.899 2.673 1.00 90.88 89 THR A CA 1
ATOM 713 C C . THR A 1 89 ? 9.225 5.246 3.358 1.00 90.88 89 THR A C 1
ATOM 715 O O . THR A 1 89 ? 8.705 5.304 4.470 1.00 90.88 89 THR A O 1
ATOM 718 N N . ALA A 1 90 ? 9.606 6.340 2.697 1.00 92.25 90 ALA A N 1
ATOM 719 C CA . ALA A 1 90 ? 9.472 7.679 3.262 1.00 92.25 90 ALA A CA 1
ATOM 720 C C . ALA A 1 90 ? 7.996 8.050 3.481 1.00 92.25 90 ALA A C 1
ATOM 722 O O . ALA A 1 90 ? 7.636 8.603 4.521 1.00 92.25 90 ALA A O 1
ATOM 723 N N . PHE A 1 91 ? 7.114 7.713 2.534 1.00 94.19 91 PHE A N 1
ATOM 724 C CA . PHE A 1 91 ? 5.679 7.956 2.682 1.00 94.19 91 PHE A CA 1
ATOM 725 C C . PHE A 1 91 ? 5.044 7.089 3.764 1.00 94.19 91 PHE A C 1
ATOM 727 O O . PHE A 1 91 ? 4.236 7.592 4.544 1.00 94.19 91 PHE A O 1
ATOM 734 N N . ALA A 1 92 ? 5.433 5.820 3.860 1.00 94.25 92 ALA A N 1
ATOM 735 C CA . ALA A 1 92 ? 4.954 4.939 4.912 1.00 94.25 92 ALA A CA 1
ATOM 736 C C . ALA A 1 92 ? 5.415 5.392 6.299 1.00 94.25 92 A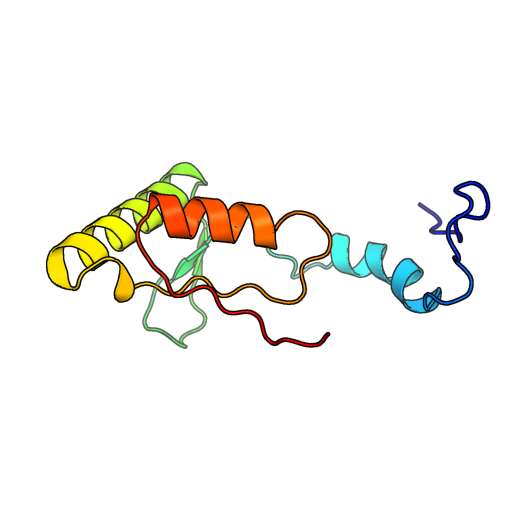LA A C 1
ATOM 738 O O . ALA A 1 92 ? 4.595 5.436 7.208 1.00 94.25 92 ALA A O 1
ATOM 739 N N . GLN A 1 93 ? 6.677 5.803 6.456 1.00 94.62 93 GLN A N 1
ATOM 740 C CA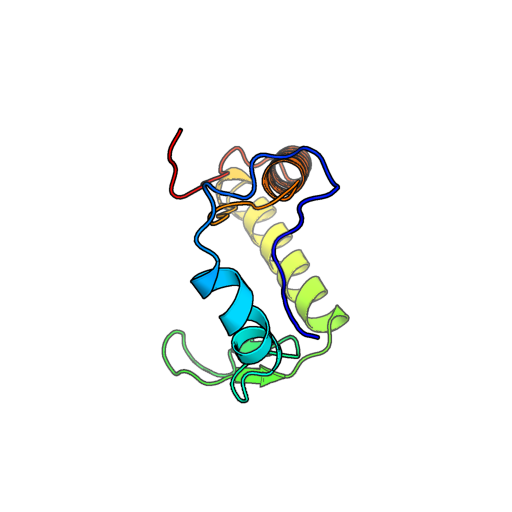 . GLN A 1 93 ? 7.177 6.391 7.702 1.00 94.62 93 GLN A CA 1
ATOM 741 C C . GLN A 1 93 ? 6.425 7.676 8.051 1.00 94.62 93 GLN A C 1
ATOM 743 O O . GLN A 1 93 ? 5.984 7.845 9.184 1.00 94.62 93 GLN A O 1
ATOM 748 N N . ARG A 1 94 ? 6.206 8.567 7.076 1.00 97.19 94 ARG A N 1
ATOM 749 C CA . ARG A 1 94 ? 5.433 9.796 7.293 1.00 97.19 94 ARG A CA 1
ATOM 750 C C . ARG A 1 94 ? 4.003 9.496 7.739 1.00 97.19 94 ARG A C 1
ATOM 752 O O . ARG A 1 94 ? 3.513 10.133 8.670 1.00 97.19 94 ARG A O 1
ATOM 759 N N . PHE A 1 95 ? 3.336 8.547 7.085 1.00 97.56 95 PHE A N 1
ATOM 760 C CA . PHE A 1 95 ? 1.991 8.130 7.467 1.00 97.56 95 PHE A CA 1
ATOM 761 C C . PHE A 1 95 ? 1.984 7.468 8.850 1.00 97.56 95 PHE A C 1
ATOM 763 O O . PHE A 1 95 ? 1.127 7.804 9.658 1.00 97.56 95 PHE A O 1
ATOM 770 N N . ALA A 1 96 ? 2.954 6.602 9.159 1.00 97.50 96 ALA A N 1
ATOM 771 C CA . ALA A 1 96 ? 3.098 5.964 10.468 1.00 97.50 96 ALA A CA 1
ATOM 772 C C . ALA A 1 96 ? 3.228 6.998 11.589 1.00 97.50 96 ALA A C 1
ATOM 774 O O . ALA A 1 96 ? 2.477 6.943 12.560 1.00 97.50 96 ALA A O 1
ATOM 775 N N . SER A 1 97 ? 4.106 7.990 11.406 1.00 97.88 97 SER A N 1
ATOM 776 C CA . SER A 1 97 ? 4.304 9.091 12.351 1.00 97.88 97 SER A CA 1
ATOM 777 C C . SER A 1 97 ? 3.038 9.927 12.534 1.00 97.88 97 SER A C 1
ATOM 779 O O . SER A 1 97 ? 2.678 10.249 13.662 1.00 97.88 97 SER A O 1
ATOM 781 N N . ALA A 1 98 ? 2.325 10.248 11.448 1.00 98.06 98 ALA A N 1
ATOM 782 C CA . ALA A 1 98 ? 1.057 10.980 11.524 1.00 98.06 98 ALA A CA 1
ATOM 783 C C . ALA A 1 98 ? -0.059 10.155 12.192 1.00 98.06 98 ALA A C 1
ATOM 785 O O . ALA A 1 98 ? -0.881 10.688 12.937 1.00 98.06 98 ALA A O 1
ATOM 786 N N . PHE A 1 99 ? -0.087 8.845 11.945 1.00 98.19 99 PHE A N 1
ATOM 787 C CA . PHE A 1 99 ? -1.011 7.916 12.585 1.00 98.19 99 PHE A CA 1
ATOM 788 C C . PHE A 1 99 ? -0.665 7.697 14.067 1.00 98.19 99 PHE A C 1
ATOM 790 O O . PHE A 1 99 ? -1.570 7.519 14.885 1.00 98.19 99 PHE A O 1
ATOM 797 N N . GLY A 1 100 ? 0.618 7.782 14.420 1.00 98.12 100 GLY A N 1
ATOM 798 C CA . GLY A 1 100 ? 1.163 7.588 15.762 1.00 98.12 100 GLY A CA 1
ATOM 799 C C . GLY A 1 100 ? 1.675 6.172 16.038 1.00 98.12 100 GLY A C 1
ATOM 800 O O . GLY A 1 100 ? 1.862 5.832 17.200 1.00 98.12 100 GLY A O 1
ATOM 801 N N . THR A 1 101 ? 1.865 5.332 15.012 1.00 98.12 101 THR A N 1
ATOM 802 C CA . THR A 1 101 ? 2.391 3.967 15.195 1.00 98.12 101 THR A CA 1
ATOM 803 C C . THR A 1 101 ? 3.903 3.922 14.963 1.00 98.12 101 THR A C 1
ATOM 805 O O . THR A 1 101 ? 4.368 4.453 13.952 1.00 98.12 101 THR A O 1
ATOM 808 N N . PRO A 1 102 ? 4.687 3.264 15.838 1.00 96.44 102 PRO A N 1
ATOM 809 C CA . PRO A 1 102 ? 6.105 3.012 15.585 1.00 96.44 102 PRO A CA 1
ATOM 810 C C . PRO A 1 102 ? 6.336 1.811 14.649 1.00 96.44 102 PRO A C 1
ATOM 812 O O . PRO A 1 102 ? 7.464 1.562 14.228 1.00 96.44 102 PRO A O 1
ATOM 815 N N . ASN A 1 103 ? 5.289 1.045 14.325 1.00 96.50 103 ASN A N 1
ATOM 816 C CA . ASN A 1 103 ? 5.416 -0.269 13.701 1.00 96.50 103 ASN A CA 1
ATOM 817 C C . ASN A 1 103 ? 5.471 -0.181 12.173 1.00 96.50 103 ASN A C 1
ATOM 819 O O . ASN A 1 103 ? 4.495 -0.477 11.483 1.00 96.50 103 ASN A O 1
ATOM 823 N N . VAL A 1 104 ? 6.631 0.197 11.637 1.00 94.56 104 VAL A N 1
ATOM 824 C CA . VAL A 1 104 ? 6.928 0.107 10.200 1.00 94.56 104 VAL A CA 1
ATOM 825 C C . VAL A 1 104 ? 7.903 -1.038 9.963 1.00 94.56 104 VAL A C 1
ATOM 827 O O . VAL A 1 104 ? 9.008 -1.036 10.499 1.00 94.56 104 VAL A O 1
ATOM 830 N N . ALA A 1 105 ? 7.497 -2.014 9.155 1.00 91.69 105 ALA A N 1
ATOM 831 C CA . ALA A 1 105 ? 8.280 -3.207 8.864 1.00 91.69 105 ALA A CA 1
ATOM 832 C C . ALA A 1 105 ? 8.593 -3.319 7.368 1.00 91.69 105 ALA A C 1
ATOM 834 O O . ALA A 1 105 ? 7.74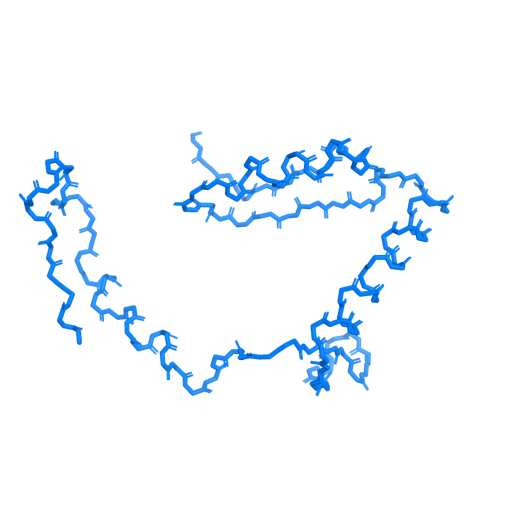4 -3.073 6.512 1.00 91.69 105 ALA A O 1
ATOM 835 N N . THR A 1 106 ? 9.812 -3.752 7.064 1.00 88.31 106 THR A N 1
ATOM 836 C CA . THR A 1 106 ? 10.267 -4.141 5.726 1.00 88.31 106 THR A CA 1
ATOM 837 C C . THR A 1 106 ? 11.026 -5.466 5.841 1.00 88.31 106 THR A C 1
ATOM 839 O O . THR A 1 106 ? 11.656 -5.687 6.876 1.00 88.31 106 THR A O 1
ATOM 842 N N . PRO A 1 107 ? 10.963 -6.376 4.846 1.00 84.12 107 PRO A N 1
ATOM 843 C CA . PRO A 1 107 ? 11.671 -7.658 4.895 1.00 84.12 107 PRO A CA 1
ATOM 844 C C . PRO A 1 107 ? 13.200 -7.524 5.010 1.00 84.12 107 PRO A C 1
ATOM 846 O O . PRO A 1 107 ? 13.840 -8.504 5.372 1.00 84.12 107 PRO A O 1
ATOM 849 N N . GLY A 1 108 ? 13.759 -6.330 4.771 1.00 71.00 108 GLY A N 1
ATOM 850 C CA . GLY A 1 108 ? 15.156 -5.995 5.045 1.00 71.00 108 GLY A CA 1
ATOM 851 C C . GLY A 1 108 ? 16.158 -6.528 4.016 1.00 71.00 108 GLY A C 1
ATOM 852 O O . GLY A 1 108 ? 16.022 -7.640 3.513 1.00 71.00 108 GLY A O 1
ATOM 853 N N . ASN A 1 109 ? 17.134 -5.675 3.681 1.00 47.59 109 ASN A N 1
ATOM 854 C CA . ASN A 1 109 ? 18.580 -5.941 3.612 1.00 47.59 109 ASN A CA 1
ATOM 855 C C . ASN A 1 109 ? 19.274 -4.671 3.072 1.00 47.59 109 ASN A C 1
ATOM 857 O O . ASN A 1 109 ? 19.200 -4.393 1.876 1.00 47.59 109 ASN A O 1
ATOM 861 N N . TYR A 1 110 ? 19.940 -3.917 3.950 1.00 46.56 110 TYR A N 1
ATOM 862 C CA . TYR A 1 110 ? 21.222 -3.291 3.617 1.00 46.56 110 TYR A CA 1
ATOM 863 C C . TYR A 1 110 ? 22.277 -4.005 4.451 1.00 46.56 110 TYR A C 1
ATOM 865 O O . TYR A 1 110 ? 21.988 -4.221 5.652 1.00 46.56 110 TYR A O 1
#

Foldseek 3Di:
DPQDFDPPPPPPSVVDDPVVSRCVVCVVVPPPDDDADWDAPDDPPPPHIDGDHPVVRVVVVVVVQVVCCVPPNNQSDAAEDEDDPPCPQVVSVVVSVVSVHPHYYYPDDD

Sequence (110 aa):
MDVDRDTESGFPSEWCSFTRGRIMKEVNTHPDRVKFPQMRAGKRGEGKWKRVSWEEALDHIAEKLKGYKENYGPESVAICIGEPKGMETAFAQRFASAFGTPNVATPGNY

pLDDT: mean 90.59, std 10.65, range [46.56, 98.69]

Secondary structure (DSSP, 8-state):
-------SS-S--SSS-HHHHHHHHHHHH-TT---S-EEESSSTTS--EEE--HHHHHHHHHHHHHHHHHHH-GGG--EE--S-SSTHHHHHHHHHHHHT---EE-----